Protein AF-A0A7C9AM87-F1 (afdb_monomer)

Sequence (135 aa):
PQLGQLPQKSVDSIAIKQQLLAQYDMLQSRIKDLKDSAENEVWMLARICQLENKIFAVGEPSYRARRNKIKRVREGLENSLRSRMELINSYARISSMIEIEVEMDTNVLAAEATSNVEIIAKQIQQIMELENLEE

Radius of gyration: 23.7 Å; Cα contacts (8 Å, |Δi|>4): 59; chains: 1; bounding box: 66×27×64 Å

Nearest PDB structures (foldseek):
  4tx5-assembly1_B  TM=4.826E-01  e=5.816E-01  Homo sapiens
  8e2i-assembly1_F  TM=4.765E-01  e=7.286E-01  Homo sapiens
  8e00-assembly1_A  TM=3.620E-01  e=4.912E-01  Saccharomyces cerevisiae
  7sqc-assembly1_O1  TM=3.933E-01  e=4.945E+00  Chlamydomonas reinhardtii

Organism: Opuntia streptacantha (NCBI:txid393608)

Mean predicted aligned error: 7.55 Å

Structure (mmCIF, N/CA/C/O backbone):
data_AF-A0A7C9AM87-F1
#
_entry.id   AF-A0A7C9AM87-F1
#
loop_
_atom_site.group_PDB
_atom_site.id
_atom_site.type_symbol
_atom_site.label_atom_id
_atom_site.label_alt_id
_atom_site.label_comp_id
_atom_site.label_asym_id
_atom_site.label_entity_id
_atom_site.label_seq_id
_atom_site.pdbx_PDB_ins_code
_atom_site.Cartn_x
_atom_site.Cartn_y
_atom_site.Cartn_z
_atom_site.occupancy
_atom_site.B_iso_or_equiv
_atom_site.auth_seq_id
_atom_site.auth_comp_id
_atom_site.auth_asym_id
_atom_site.auth_atom_id
_atom_site.pdbx_PDB_model_num
ATOM 1 N N . PRO A 1 1 ? -41.929 -11.893 32.463 1.00 46.22 1 PRO A N 1
ATOM 2 C CA . PRO A 1 1 ? -40.709 -12.163 31.668 1.00 46.22 1 PRO A CA 1
ATOM 3 C C . PRO A 1 1 ? -39.795 -10.928 31.660 1.00 46.22 1 PRO A C 1
ATOM 5 O O . PRO A 1 1 ? -40.020 -9.999 30.893 1.00 46.22 1 PRO A O 1
ATOM 8 N N . GLN A 1 2 ? -38.831 -10.871 32.581 1.00 47.72 2 GLN A N 1
ATOM 9 C CA . GLN A 1 2 ? -37.800 -9.832 32.557 1.00 47.72 2 GLN A CA 1
ATOM 10 C C . GLN A 1 2 ? -36.743 -10.274 31.542 1.00 47.72 2 GLN A C 1
ATOM 12 O O . GLN A 1 2 ? -36.073 -11.284 31.745 1.00 47.72 2 GLN A O 1
ATOM 17 N N . LEU A 1 3 ? -36.683 -9.579 30.405 1.00 50.25 3 LEU A N 1
ATOM 18 C CA . LEU A 1 3 ? -35.627 -9.746 29.409 1.00 50.25 3 LEU A CA 1
ATOM 19 C C . LEU A 1 3 ? -34.282 -9.531 30.110 1.00 50.25 3 LEU A C 1
ATOM 21 O O . LEU A 1 3 ? -34.103 -8.510 30.773 1.00 50.25 3 LEU A O 1
ATOM 25 N N . GLY A 1 4 ? -33.382 -10.510 30.003 1.00 51.12 4 GLY A N 1
ATOM 26 C CA . GLY A 1 4 ? -32.057 -10.471 30.613 1.00 51.12 4 GLY A CA 1
ATOM 27 C C . GLY A 1 4 ? -31.281 -9.246 30.142 1.00 51.12 4 GLY A C 1
ATOM 28 O O . GLY A 1 4 ? -30.737 -9.239 29.041 1.00 51.12 4 GLY A O 1
ATOM 29 N N . GLN A 1 5 ? -31.258 -8.199 30.963 1.00 59.09 5 GLN A N 1
ATOM 30 C CA . GLN A 1 5 ? -30.402 -7.045 30.736 1.00 59.09 5 GLN A CA 1
ATOM 31 C C . GLN A 1 5 ? -28.972 -7.457 31.067 1.00 59.09 5 GLN A C 1
ATOM 33 O O . GLN A 1 5 ? -28.658 -7.814 32.203 1.00 59.09 5 GLN A O 1
ATOM 38 N N . LEU A 1 6 ? -28.113 -7.433 30.050 1.00 57.75 6 LEU A N 1
ATOM 39 C CA . LEU A 1 6 ? -26.677 -7.553 30.245 1.00 57.75 6 LEU A CA 1
ATOM 40 C C . LEU A 1 6 ? -26.193 -6.400 31.144 1.00 57.75 6 LEU A C 1
ATOM 42 O O . LEU A 1 6 ? -26.713 -5.285 31.031 1.00 57.75 6 LEU A O 1
ATOM 46 N N . PRO A 1 7 ? -25.205 -6.628 32.028 1.00 66.31 7 PRO A N 1
ATOM 47 C CA . PRO A 1 7 ? -24.626 -5.561 32.836 1.00 66.31 7 PRO A CA 1
ATOM 48 C C . PRO A 1 7 ? -24.147 -4.413 31.942 1.00 66.31 7 PRO A C 1
ATOM 50 O O . PRO A 1 7 ? -23.415 -4.656 30.985 1.00 66.31 7 PRO A O 1
ATOM 53 N N . GLN A 1 8 ? -24.506 -3.168 32.258 1.00 64.06 8 GLN A N 1
ATOM 54 C CA . GLN A 1 8 ? -24.209 -1.990 31.425 1.00 64.06 8 GLN A CA 1
ATOM 55 C C . GLN A 1 8 ? -22.717 -1.887 31.041 1.00 64.06 8 GLN A C 1
ATOM 57 O O . GLN A 1 8 ? -22.388 -1.693 29.878 1.00 64.06 8 GLN A O 1
ATOM 62 N N . LYS A 1 9 ? -21.813 -2.214 31.978 1.00 64.44 9 LYS A N 1
ATOM 63 C CA . LYS A 1 9 ? -20.358 -2.289 31.737 1.00 64.44 9 LYS A CA 1
ATOM 64 C C . LYS A 1 9 ? -19.946 -3.289 30.646 1.00 64.44 9 LYS A C 1
ATOM 66 O O . LYS A 1 9 ? -18.982 -3.051 29.927 1.00 64.44 9 LYS A O 1
ATOM 71 N N . SER A 1 10 ? -20.649 -4.418 30.535 1.00 61.81 10 SER A N 1
ATOM 72 C CA . SER A 1 10 ? -20.372 -5.420 29.497 1.00 61.81 10 SER A CA 1
ATOM 73 C C . SER A 1 10 ? -20.808 -4.928 28.117 1.00 61.81 10 SER A C 1
ATOM 75 O O . SER A 1 10 ? -20.079 -5.122 27.149 1.00 61.81 10 SER A O 1
ATOM 77 N N . VAL A 1 11 ? -21.933 -4.210 28.039 1.00 67.38 11 VAL A N 1
ATOM 78 C CA . VAL A 1 11 ? -22.426 -3.602 26.796 1.00 67.38 11 VAL A CA 1
ATOM 79 C C . VAL A 1 11 ? -21.440 -2.550 26.283 1.00 67.38 11 VAL A C 1
ATOM 81 O O . VAL A 1 11 ? -21.094 -2.579 25.104 1.00 67.38 11 VAL A O 1
ATOM 84 N N . ASP A 1 12 ? -20.910 -1.705 27.172 1.00 74.19 12 ASP A N 1
ATOM 85 C CA . ASP A 1 12 ? -19.925 -0.675 26.814 1.00 74.19 12 ASP A CA 1
ATOM 86 C C . ASP A 1 12 ? -18.613 -1.292 26.291 1.00 74.19 12 ASP A C 1
ATOM 88 O O . ASP A 1 12 ? -18.075 -0.858 25.273 1.00 74.19 12 ASP A O 1
ATOM 92 N N . SER A 1 13 ? -18.129 -2.369 26.924 1.00 77.75 13 SER A N 1
ATOM 93 C CA . SER A 1 13 ? -16.922 -3.076 26.466 1.00 77.75 13 SER A CA 1
ATOM 94 C C . SER A 1 13 ? -17.091 -3.730 25.089 1.00 77.75 13 SER A C 1
ATOM 96 O O . SER A 1 13 ? -16.170 -3.725 24.274 1.00 77.75 13 SER A O 1
ATOM 98 N N . ILE A 1 14 ? -18.283 -4.263 24.805 1.00 81.94 14 ILE A N 1
ATOM 99 C CA . ILE A 1 14 ? -18.600 -4.858 23.505 1.00 81.94 14 ILE A CA 1
ATOM 100 C C . ILE A 1 14 ? -18.664 -3.761 22.442 1.00 81.94 14 ILE A C 1
ATOM 102 O O . ILE A 1 14 ? -18.111 -3.942 21.362 1.00 81.94 14 ILE A O 1
ATOM 106 N N . ALA A 1 15 ? -19.287 -2.619 22.747 1.00 85.12 15 ALA A N 1
ATOM 107 C CA . ALA A 1 15 ? -19.365 -1.488 21.827 1.00 85.12 15 ALA A CA 1
ATOM 108 C C . ALA A 1 15 ? -17.972 -0.967 21.436 1.00 85.12 15 ALA A C 1
ATOM 110 O O . ALA A 1 15 ? -17.707 -0.780 20.249 1.00 85.12 15 ALA A O 1
ATOM 111 N N . ILE A 1 16 ? -17.065 -0.826 22.408 1.00 84.81 16 ILE A N 1
ATOM 112 C CA . ILE A 1 16 ? -15.667 -0.435 22.168 1.00 84.81 16 ILE A CA 1
ATOM 113 C C . ILE A 1 16 ? -14.961 -1.432 21.239 1.00 84.81 16 ILE A C 1
ATOM 115 O O . ILE A 1 16 ? -14.356 -1.030 20.246 1.00 84.81 16 ILE A O 1
ATOM 119 N N . LYS A 1 17 ? -15.083 -2.739 21.505 1.00 87.19 17 LYS A N 1
ATOM 120 C CA . LYS A 1 17 ? -14.486 -3.771 20.642 1.00 87.19 17 LYS A CA 1
ATOM 121 C C . LYS A 1 17 ? -15.041 -3.720 19.221 1.00 87.19 17 LYS A C 1
ATOM 123 O O . LYS A 1 17 ? -14.276 -3.798 18.269 1.00 87.19 17 LYS A O 1
ATOM 128 N N . GLN A 1 18 ? -16.353 -3.549 19.066 1.00 89.38 18 GLN A N 1
ATOM 129 C CA . GLN A 1 18 ? -16.971 -3.423 17.744 1.00 89.38 18 GLN A CA 1
ATOM 130 C C . GLN A 1 18 ? -16.485 -2.176 16.996 1.00 89.38 18 GLN A C 1
ATOM 132 O O . GLN A 1 18 ? -16.246 -2.242 15.793 1.00 89.38 18 GLN A O 1
ATOM 137 N N . GLN A 1 19 ? -16.279 -1.057 17.694 1.00 92.00 19 GLN A N 1
ATOM 138 C CA . GLN A 1 19 ? -15.718 0.151 17.091 1.00 92.00 19 GLN A CA 1
ATOM 139 C C . GLN A 1 19 ? -14.282 -0.066 16.596 1.00 92.00 19 GLN A C 1
ATOM 141 O O . GLN A 1 19 ? -13.954 0.334 15.480 1.00 92.00 19 GLN A O 1
ATOM 146 N N . LEU A 1 20 ? -13.439 -0.717 17.398 1.00 92.69 20 LEU A N 1
ATOM 147 C CA . LEU A 1 20 ? -12.067 -1.056 17.020 1.00 92.69 20 LEU A CA 1
ATOM 148 C C . LEU A 1 20 ? -12.026 -2.011 15.821 1.00 92.69 20 LEU A C 1
ATOM 150 O O . LEU A 1 20 ? -11.281 -1.771 14.877 1.00 92.69 20 LEU A O 1
ATOM 154 N N . LEU A 1 21 ? -12.877 -3.040 15.808 1.00 94.06 21 LEU A N 1
ATOM 155 C CA . LEU A 1 21 ? -12.998 -3.962 14.675 1.00 94.06 21 LEU A CA 1
ATOM 156 C C . LEU A 1 21 ? -13.428 -3.244 13.389 1.00 94.06 21 LEU A C 1
ATOM 158 O O . LEU A 1 21 ? -12.848 -3.480 12.335 1.00 94.06 21 LEU A O 1
ATOM 162 N N . ALA A 1 22 ? -14.371 -2.303 13.473 1.00 95.12 22 ALA A N 1
ATOM 163 C CA . ALA A 1 22 ? -14.765 -1.503 12.314 1.00 95.12 22 ALA A CA 1
ATOM 164 C C . ALA A 1 22 ? -13.610 -0.631 11.782 1.00 95.12 22 ALA A C 1
ATOM 166 O O . ALA A 1 22 ? -13.437 -0.496 10.570 1.00 95.12 22 ALA A O 1
ATOM 167 N N . GLN A 1 23 ? -12.796 -0.053 12.675 1.00 95.88 23 GLN A N 1
ATOM 168 C CA . GLN A 1 23 ? -11.586 0.678 12.282 1.00 95.88 23 GLN A CA 1
ATOM 169 C C . GLN A 1 23 ? -10.553 -0.251 11.637 1.00 95.88 23 GLN A C 1
ATOM 171 O O . GLN A 1 23 ? -9.954 0.114 10.628 1.00 95.88 23 GLN A O 1
ATOM 176 N N . TYR A 1 24 ? -10.373 -1.456 12.176 1.00 96.62 24 TYR A N 1
ATOM 177 C CA . TYR A 1 24 ? -9.480 -2.464 11.613 1.00 96.62 24 TYR A CA 1
ATOM 178 C C . TYR A 1 24 ? -9.887 -2.854 10.189 1.00 96.62 24 TYR A C 1
ATOM 180 O O . TYR A 1 24 ? -9.056 -2.806 9.285 1.00 96.62 24 TYR A O 1
ATOM 188 N N . ASP A 1 25 ? -11.165 -3.163 9.963 1.00 97.50 25 ASP A N 1
ATOM 189 C CA . ASP A 1 25 ? -11.676 -3.538 8.640 1.00 97.50 25 ASP A CA 1
ATOM 190 C C . ASP A 1 25 ? -11.448 -2.427 7.603 1.00 97.50 25 ASP A C 1
ATOM 192 O O . ASP A 1 25 ? -11.040 -2.691 6.468 1.00 97.50 25 ASP A O 1
ATOM 196 N N . MET A 1 26 ? -11.645 -1.167 8.003 1.00 97.06 26 MET A N 1
ATOM 197 C CA . MET A 1 26 ? -11.348 -0.007 7.162 1.00 97.06 26 MET A CA 1
ATOM 198 C C . MET A 1 26 ? -9.857 0.066 6.801 1.00 97.06 26 MET A C 1
ATOM 200 O O . MET A 1 26 ? -9.516 0.259 5.631 1.00 97.06 26 MET A O 1
ATOM 204 N N . LEU A 1 27 ? -8.964 -0.121 7.779 1.00 97.19 27 LEU A N 1
ATOM 205 C CA . LEU A 1 27 ? -7.517 -0.127 7.550 1.00 97.19 27 LEU A CA 1
ATOM 206 C C . LEU A 1 27 ? -7.091 -1.270 6.625 1.00 97.19 27 LEU A C 1
ATOM 208 O O . LEU A 1 27 ? -6.304 -1.045 5.706 1.00 97.19 27 LEU A O 1
ATOM 212 N N . GLN A 1 28 ? -7.646 -2.471 6.804 1.00 97.75 28 GLN A N 1
ATOM 213 C CA . GLN A 1 28 ? -7.370 -3.615 5.931 1.00 97.75 28 GLN A CA 1
ATOM 214 C C . GLN A 1 28 ? -7.825 -3.359 4.494 1.00 97.75 28 GLN A C 1
ATOM 216 O O . GLN A 1 28 ? -7.090 -3.667 3.552 1.00 97.75 28 GLN A O 1
ATOM 221 N N . SER A 1 29 ? -9.002 -2.750 4.311 1.00 97.50 29 SER A N 1
ATOM 222 C CA . SER A 1 29 ? -9.465 -2.343 2.982 1.00 97.50 29 SER A CA 1
ATOM 223 C C . SER A 1 29 ? -8.491 -1.358 2.338 1.00 97.50 29 SER A C 1
ATOM 225 O O . SER A 1 29 ? -8.101 -1.554 1.189 1.00 97.50 29 SER A O 1
ATOM 227 N N . ARG A 1 30 ? -8.030 -0.339 3.076 1.00 96.62 30 ARG A N 1
ATOM 228 C CA . ARG A 1 30 ? -7.116 0.666 2.516 1.00 96.62 30 ARG A CA 1
ATOM 229 C C . ARG A 1 30 ? -5.730 0.100 2.204 1.00 96.62 30 ARG A C 1
ATOM 231 O O . ARG A 1 30 ? -5.176 0.390 1.147 1.00 96.62 30 ARG A O 1
ATOM 238 N N . ILE A 1 31 ? -5.186 -0.755 3.073 1.00 97.31 31 ILE A N 1
ATOM 239 C CA . ILE A 1 31 ? -3.924 -1.472 2.821 1.00 97.31 31 ILE A CA 1
AT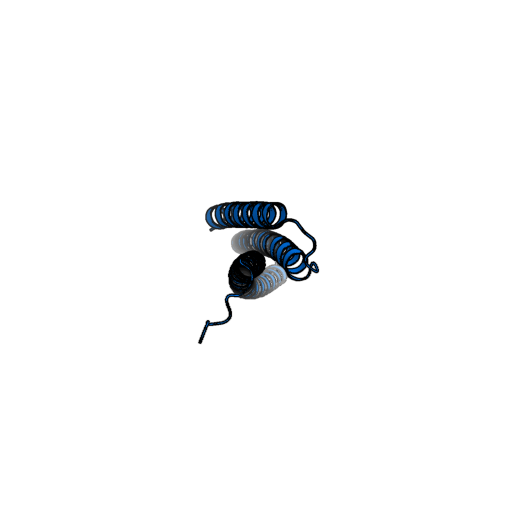OM 240 C C . ILE A 1 31 ? -4.030 -2.312 1.547 1.00 97.31 31 ILE A C 1
ATOM 242 O O . ILE A 1 31 ? -3.089 -2.347 0.751 1.00 97.31 31 ILE A O 1
ATOM 246 N N . LYS A 1 32 ? -5.167 -2.983 1.338 1.00 97.81 32 LYS A N 1
ATOM 247 C CA . LYS A 1 32 ? -5.411 -3.764 0.126 1.00 97.81 32 LYS A CA 1
ATOM 248 C C . LYS A 1 32 ? -5.408 -2.881 -1.123 1.00 97.81 32 LYS A C 1
ATOM 250 O O . LYS A 1 32 ? -4.689 -3.204 -2.064 1.00 97.81 32 LYS A O 1
ATOM 255 N N . ASP A 1 33 ? -6.119 -1.756 -1.109 1.00 96.12 33 ASP A N 1
ATOM 256 C CA . ASP A 1 33 ? -6.152 -0.825 -2.246 1.00 96.12 33 ASP A CA 1
ATOM 257 C C . ASP A 1 33 ? -4.749 -0.284 -2.580 1.00 96.12 33 ASP A C 1
ATOM 259 O O . ASP A 1 33 ? -4.330 -0.258 -3.743 1.00 96.12 33 ASP A O 1
ATOM 263 N N . LEU A 1 34 ? -3.977 0.088 -1.553 1.00 96.00 34 LEU A N 1
ATOM 264 C CA . LEU A 1 34 ? -2.589 0.531 -1.705 1.00 96.00 34 LEU A CA 1
ATOM 265 C C . LEU A 1 34 ? -1.691 -0.565 -2.283 1.00 96.00 34 LEU A C 1
ATOM 267 O O . LEU A 1 34 ? -0.842 -0.282 -3.132 1.00 96.00 34 LEU A O 1
ATOM 271 N N . LYS A 1 35 ? -1.876 -1.814 -1.847 1.00 96.88 35 LYS A N 1
ATOM 272 C CA . LYS A 1 35 ? -1.133 -2.969 -2.356 1.00 96.88 35 LYS A CA 1
ATOM 273 C C . LYS A 1 35 ? -1.450 -3.234 -3.828 1.00 96.88 35 LYS A C 1
ATOM 275 O O . LYS A 1 35 ? -0.518 -3.420 -4.608 1.00 96.88 35 LYS A O 1
ATOM 280 N N . ASP A 1 36 ? -2.724 -3.219 -4.206 1.00 96.31 36 ASP A N 1
ATOM 281 C CA . ASP A 1 36 ? -3.157 -3.449 -5.588 1.00 96.31 36 ASP A CA 1
ATOM 282 C C . ASP A 1 36 ? -2.613 -2.343 -6.518 1.00 96.31 36 ASP A C 1
ATOM 284 O O . ASP A 1 36 ? -2.148 -2.605 -7.632 1.00 96.31 36 ASP A O 1
ATOM 288 N N . SER A 1 37 ? -2.578 -1.095 -6.038 1.00 94.31 37 SER A N 1
ATOM 289 C CA . SER A 1 37 ? -1.940 0.026 -6.741 1.00 94.31 37 SER A CA 1
ATOM 290 C C . SER A 1 37 ? -0.419 -0.154 -6.871 1.00 94.31 37 SER A C 1
ATOM 292 O O . SER A 1 37 ? 0.139 -0.022 -7.964 1.00 94.31 37 SER A O 1
ATOM 294 N N . ALA A 1 38 ? 0.257 -0.537 -5.783 1.00 96.00 38 ALA A N 1
ATOM 295 C CA . ALA A 1 38 ? 1.696 -0.791 -5.782 1.00 96.00 38 ALA A CA 1
ATOM 296 C C . ALA A 1 38 ? 2.087 -1.947 -6.718 1.00 96.00 38 ALA A C 1
ATOM 298 O O . ALA A 1 38 ? 3.104 -1.860 -7.405 1.00 96.00 38 ALA A O 1
ATOM 299 N N . GLU A 1 39 ? 1.280 -3.007 -6.810 1.00 96.81 39 GLU A N 1
ATOM 300 C CA . GLU A 1 39 ? 1.525 -4.113 -7.740 1.00 96.81 39 GLU A CA 1
ATOM 301 C C . GLU A 1 39 ? 1.565 -3.624 -9.196 1.00 96.81 39 GLU A C 1
ATOM 303 O O . GLU A 1 39 ? 2.501 -3.941 -9.938 1.00 96.81 39 GLU A O 1
ATOM 308 N N . ASN A 1 40 ? 0.606 -2.783 -9.593 1.00 95.25 40 ASN A N 1
ATOM 309 C CA . ASN A 1 40 ? 0.583 -2.188 -10.931 1.00 95.25 40 ASN A CA 1
ATOM 310 C C . ASN A 1 40 ? 1.828 -1.332 -11.206 1.00 95.25 40 ASN A C 1
ATOM 312 O O . ASN A 1 40 ? 2.401 -1.388 -12.300 1.00 95.25 40 ASN A O 1
ATOM 316 N N . GLU A 1 41 ? 2.291 -0.563 -10.223 1.00 95.50 41 GLU A N 1
ATOM 317 C CA . GLU A 1 41 ? 3.511 0.228 -10.372 1.00 95.50 41 GLU A CA 1
ATOM 318 C C . GLU A 1 41 ? 4.777 -0.615 -10.460 1.00 95.50 41 GLU A C 1
ATOM 320 O O . GLU A 1 41 ? 5.645 -0.309 -11.279 1.00 95.50 41 GLU A O 1
ATOM 325 N N . VAL A 1 42 ? 4.874 -1.707 -9.700 1.00 97.56 42 VAL A N 1
ATOM 326 C CA . VAL A 1 42 ? 5.979 -2.670 -9.824 1.00 97.56 42 VAL A CA 1
ATOM 327 C C . VAL A 1 42 ? 6.012 -3.260 -11.236 1.00 97.56 42 VAL A C 1
ATOM 329 O O . VAL A 1 42 ? 7.083 -3.341 -11.849 1.00 97.56 42 VAL A O 1
ATOM 332 N N . TRP A 1 43 ? 4.850 -3.601 -11.802 1.00 97.69 43 TRP A N 1
ATOM 333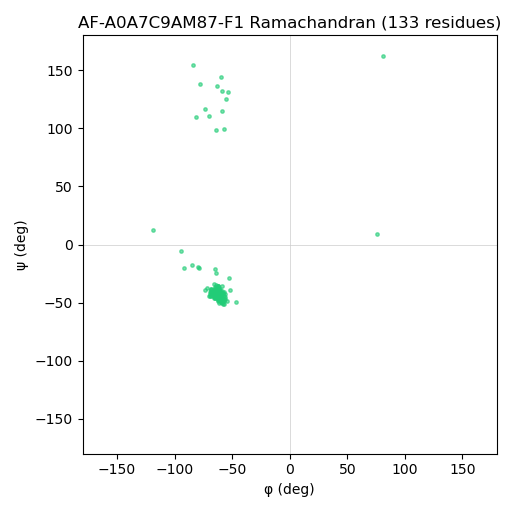 C CA . TRP A 1 43 ? 4.742 -4.049 -13.194 1.00 97.69 43 TRP A CA 1
ATOM 334 C C . TRP A 1 43 ? 5.236 -2.993 -14.191 1.00 97.69 43 TRP A C 1
ATOM 336 O O . TRP A 1 43 ? 6.016 -3.307 -15.101 1.00 97.69 43 TRP A O 1
ATOM 346 N N . MET A 1 44 ? 4.832 -1.732 -14.017 1.00 96.81 44 MET A N 1
ATOM 347 C CA . MET A 1 44 ? 5.312 -0.625 -14.851 1.00 96.81 44 MET A CA 1
ATOM 348 C C . MET A 1 44 ? 6.821 -0.413 -14.706 1.00 96.81 44 MET A C 1
ATOM 350 O O . MET A 1 44 ? 7.516 -0.247 -15.713 1.00 96.81 44 MET A O 1
ATOM 354 N N . LEU A 1 45 ? 7.347 -0.475 -13.483 1.00 97.25 45 LEU A N 1
ATOM 355 C CA . LEU A 1 45 ? 8.765 -0.309 -13.188 1.00 97.25 45 LEU A CA 1
ATOM 356 C C . LEU A 1 45 ? 9.595 -1.392 -13.882 1.00 97.25 45 LEU A C 1
ATOM 358 O O . LEU A 1 45 ? 10.540 -1.073 -14.606 1.00 97.25 45 LEU A O 1
ATOM 362 N N . ALA A 1 46 ? 9.184 -2.658 -13.770 1.00 97.31 46 ALA A N 1
ATOM 363 C CA . ALA A 1 46 ? 9.823 -3.767 -14.470 1.00 97.31 46 ALA A CA 1
ATOM 364 C C . ALA A 1 46 ? 9.859 -3.528 -15.989 1.00 97.31 46 ALA A C 1
ATOM 366 O O . ALA A 1 46 ? 10.886 -3.742 -16.645 1.00 97.31 46 ALA A O 1
ATOM 367 N N . ARG A 1 47 ? 8.761 -3.022 -16.565 1.00 97.38 47 ARG A N 1
ATOM 368 C CA . ARG A 1 47 ? 8.690 -2.713 -17.997 1.00 97.38 47 ARG A CA 1
ATOM 369 C C . ARG A 1 47 ? 9.614 -1.563 -18.401 1.00 97.38 47 ARG A C 1
ATOM 371 O O . ARG A 1 47 ? 10.238 -1.627 -19.465 1.00 97.38 47 ARG A O 1
ATOM 378 N N . ILE A 1 48 ? 9.722 -0.535 -17.566 1.00 96.12 48 ILE A N 1
ATOM 379 C CA . ILE A 1 48 ? 10.615 0.608 -17.772 1.00 96.12 48 ILE A CA 1
ATOM 380 C C . ILE A 1 48 ? 12.083 0.178 -17.680 1.00 96.12 48 ILE A C 1
ATOM 382 O O . ILE A 1 48 ? 12.854 0.513 -18.580 1.00 96.12 48 ILE A O 1
ATOM 386 N N . CYS A 1 49 ? 12.455 -0.644 -16.698 1.00 94.25 49 CYS A N 1
ATOM 387 C CA . CYS A 1 49 ? 13.802 -1.211 -16.582 1.00 94.25 49 CYS A CA 1
ATOM 388 C C . CYS A 1 49 ? 14.176 -2.066 -17.805 1.00 94.25 49 CYS A C 1
ATOM 390 O O . CYS A 1 49 ? 15.275 -1.944 -18.345 1.00 94.25 49 CYS A O 1
ATOM 392 N N . GLN A 1 50 ? 13.249 -2.886 -18.316 1.00 94.56 50 GLN A N 1
ATOM 393 C CA . GLN A 1 50 ? 13.475 -3.631 -19.561 1.00 94.56 50 GLN A CA 1
ATOM 394 C C . GLN A 1 50 ? 13.735 -2.703 -20.754 1.00 94.56 50 GLN A C 1
ATOM 396 O O . GLN A 1 50 ? 14.580 -2.999 -21.601 1.00 94.56 50 GLN A O 1
ATOM 401 N N . LEU A 1 51 ? 12.996 -1.596 -20.855 1.00 93.00 51 LEU A N 1
ATOM 402 C CA . LEU A 1 51 ? 13.190 -0.622 -21.924 1.00 93.00 51 LEU A CA 1
ATOM 403 C C . LEU A 1 51 ? 14.530 0.113 -21.780 1.00 93.00 51 LEU A C 1
ATOM 405 O O . LEU A 1 51 ? 15.205 0.328 -22.787 1.00 93.00 51 LEU A O 1
ATOM 409 N N . GLU A 1 52 ? 14.928 0.455 -2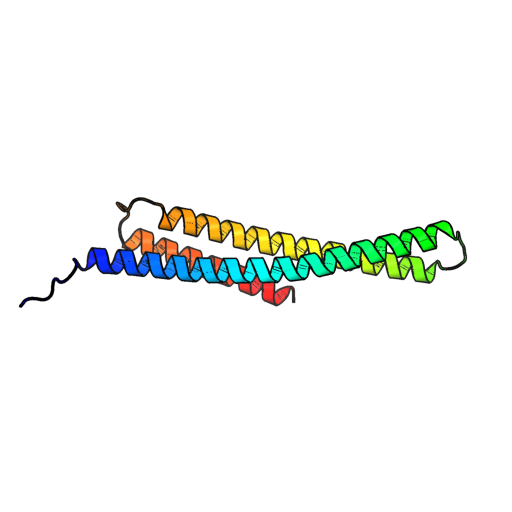0.554 1.00 91.12 52 GLU A N 1
ATOM 410 C CA . GLU A 1 52 ? 16.233 1.048 -20.252 1.00 91.12 52 GLU A CA 1
ATOM 411 C C . GLU A 1 52 ? 17.375 0.132 -20.708 1.00 91.12 52 GLU A C 1
ATOM 413 O O . GLU A 1 52 ? 18.243 0.573 -21.463 1.00 91.12 52 GLU A O 1
ATOM 418 N N . ASN A 1 53 ? 17.312 -1.159 -20.362 1.00 91.25 53 ASN A N 1
ATOM 419 C CA . ASN A 1 53 ? 18.300 -2.161 -20.774 1.00 91.25 53 ASN A CA 1
ATOM 420 C C . ASN A 1 53 ? 18.394 -2.293 -22.299 1.00 91.25 53 ASN A C 1
ATOM 422 O O . ASN A 1 53 ? 19.489 -2.350 -22.856 1.00 91.25 53 ASN A O 1
ATOM 426 N N . LYS A 1 54 ? 17.248 -2.295 -22.994 1.00 91.12 54 LYS A N 1
ATOM 427 C CA . LYS A 1 54 ? 17.208 -2.342 -24.464 1.00 91.12 54 LYS A CA 1
ATOM 428 C C . LYS A 1 54 ? 17.869 -1.122 -25.094 1.00 91.12 54 LYS A C 1
ATOM 430 O O . LYS A 1 54 ? 18.605 -1.272 -26.059 1.00 91.12 54 LYS A O 1
ATOM 435 N N . ILE A 1 55 ? 17.616 0.075 -24.563 1.00 89.25 55 ILE A N 1
ATOM 436 C CA . ILE A 1 55 ? 18.248 1.301 -25.068 1.00 89.25 55 ILE A CA 1
ATOM 437 C C . ILE A 1 55 ? 19.747 1.292 -24.791 1.00 89.25 55 ILE A C 1
ATOM 439 O O . ILE A 1 55 ? 20.523 1.656 -25.668 1.00 89.25 55 ILE A O 1
ATOM 443 N N . PHE A 1 56 ? 20.156 0.846 -23.603 1.00 86.00 56 PHE A N 1
ATOM 444 C CA . PHE A 1 56 ? 21.566 0.739 -23.249 1.00 86.00 56 PHE A CA 1
ATOM 445 C C . PHE A 1 56 ? 22.324 -0.204 -24.197 1.00 86.00 56 PHE A C 1
ATOM 447 O O . PHE A 1 56 ? 23.410 0.141 -24.655 1.00 86.00 56 PHE A O 1
ATOM 454 N N . ALA A 1 57 ? 21.723 -1.342 -24.560 1.00 88.25 57 ALA A N 1
ATOM 455 C CA . ALA A 1 57 ? 22.320 -2.319 -25.473 1.00 88.25 57 ALA A CA 1
ATOM 456 C C . ALA A 1 57 ? 22.546 -1.794 -26.906 1.00 88.25 57 ALA A C 1
ATOM 458 O O . ALA A 1 57 ? 23.415 -2.305 -27.605 1.00 88.25 57 ALA A O 1
ATOM 459 N N . VAL A 1 58 ? 21.787 -0.785 -27.351 1.00 85.44 58 VAL A N 1
ATOM 460 C CA . VAL A 1 58 ? 21.926 -0.193 -28.697 1.00 85.44 58 VAL A CA 1
ATOM 461 C C . VAL A 1 58 ? 23.115 0.782 -28.792 1.00 85.44 58 VAL A C 1
ATOM 463 O O . VAL A 1 58 ? 23.617 1.009 -29.890 1.00 85.44 58 VAL A O 1
ATOM 466 N N . GLY A 1 59 ? 23.616 1.307 -27.665 1.00 75.88 59 GLY A N 1
ATOM 467 C CA . GLY A 1 59 ? 24.780 2.204 -27.618 1.00 75.88 59 GLY A CA 1
ATOM 468 C C . GLY A 1 59 ? 24.493 3.682 -27.954 1.00 75.88 59 GLY A C 1
ATOM 469 O O . GLY A 1 59 ? 23.463 4.033 -28.524 1.00 75.88 59 GLY A O 1
ATOM 470 N N . GLU A 1 60 ? 25.416 4.572 -27.566 1.00 75.94 60 GLU A N 1
ATOM 471 C CA . GLU A 1 60 ? 25.365 6.032 -27.808 1.00 75.94 60 GLU A CA 1
ATOM 472 C C . GLU A 1 60 ? 25.902 6.401 -29.213 1.00 75.94 60 GLU A C 1
ATOM 474 O O . GLU A 1 60 ? 26.733 5.663 -29.745 1.00 75.94 60 GLU A O 1
ATOM 479 N N . PRO A 1 61 ? 25.490 7.537 -29.830 1.00 75.81 61 PRO A N 1
ATOM 480 C CA . PRO A 1 61 ? 24.727 8.664 -29.264 1.00 75.81 61 PRO A CA 1
ATOM 481 C C . PRO A 1 61 ? 23.209 8.570 -29.481 1.00 75.81 61 PRO A C 1
ATOM 483 O O . PRO A 1 61 ? 22.440 9.407 -28.994 1.00 75.81 61 PRO A O 1
ATOM 486 N N . SER A 1 62 ? 22.770 7.567 -30.237 1.00 70.88 62 SER A N 1
ATOM 487 C CA . SER A 1 62 ? 21.366 7.319 -30.533 1.00 70.88 62 SER A CA 1
ATOM 488 C C . SER A 1 62 ? 20.595 7.114 -29.224 1.00 70.88 62 SER A C 1
ATOM 490 O O . SER A 1 62 ? 21.013 6.359 -28.358 1.00 70.88 62 SER A O 1
ATOM 492 N N . TYR A 1 63 ? 19.455 7.791 -29.060 1.00 82.88 63 TYR A N 1
ATOM 493 C CA . TYR A 1 63 ? 18.540 7.651 -27.911 1.00 82.88 63 TYR A CA 1
ATOM 494 C C . TYR A 1 63 ? 18.925 8.296 -26.568 1.00 82.88 63 TYR A C 1
ATOM 496 O O . TYR A 1 63 ? 18.158 8.134 -25.614 1.00 82.88 63 TYR A O 1
ATOM 504 N N . ARG A 1 64 ? 19.977 9.121 -26.472 1.00 85.62 64 ARG A N 1
ATOM 505 C CA . ARG A 1 64 ? 20.315 9.862 -25.231 1.00 85.62 64 ARG A CA 1
ATOM 506 C C . ARG A 1 64 ? 19.116 10.559 -24.568 1.00 85.62 64 ARG A C 1
ATOM 508 O O . ARG A 1 64 ? 18.866 10.395 -23.375 1.00 85.62 64 ARG A O 1
ATOM 515 N N . ALA A 1 65 ? 18.333 11.311 -25.344 1.00 88.06 65 ALA A N 1
ATOM 516 C CA . ALA A 1 65 ? 17.146 12.007 -24.838 1.00 88.06 65 ALA A CA 1
ATOM 517 C C . ALA A 1 65 ? 16.082 11.035 -24.290 1.00 88.06 65 ALA A C 1
ATOM 519 O O . ALA A 1 65 ? 15.467 11.286 -23.251 1.00 88.06 65 ALA A O 1
ATOM 520 N N . ARG A 1 66 ? 15.892 9.894 -24.963 1.00 89.88 66 ARG A N 1
ATOM 521 C CA . ARG A 1 66 ? 14.946 8.852 -24.550 1.00 89.88 66 ARG A CA 1
ATOM 522 C C . ARG A 1 66 ? 15.409 8.160 -23.269 1.00 89.88 66 ARG A C 1
ATOM 524 O O . ARG A 1 66 ? 14.585 7.951 -22.384 1.00 89.88 66 ARG A O 1
ATOM 531 N N . ARG A 1 67 ? 16.711 7.886 -23.137 1.00 89.50 67 ARG A N 1
ATOM 532 C CA . ARG A 1 67 ? 17.326 7.347 -21.916 1.00 89.50 67 ARG A CA 1
ATOM 533 C C . ARG A 1 67 ? 17.071 8.254 -20.713 1.00 89.50 67 ARG A C 1
ATOM 535 O O . ARG A 1 67 ? 16.574 7.784 -19.698 1.00 89.50 67 ARG A O 1
ATOM 542 N N . ASN A 1 68 ? 17.301 9.560 -20.854 1.00 90.62 68 ASN A N 1
ATOM 543 C CA . ASN A 1 68 ? 17.034 10.523 -19.779 1.00 90.62 68 ASN A CA 1
ATOM 544 C C . ASN A 1 68 ? 15.546 10.589 -19.396 1.00 90.62 68 ASN A C 1
ATOM 546 O O . ASN A 1 68 ? 15.212 10.761 -18.226 1.00 90.62 68 ASN A O 1
ATOM 550 N N . LYS A 1 69 ? 14.629 10.455 -20.365 1.00 92.75 69 LYS A N 1
ATOM 551 C CA . LYS A 1 69 ? 13.188 10.384 -20.076 1.00 92.75 69 LYS A CA 1
ATOM 552 C C . LYS A 1 69 ? 12.833 9.116 -19.295 1.00 92.75 69 LYS A C 1
ATOM 554 O O . LYS A 1 69 ? 12.129 9.210 -18.302 1.00 92.75 69 LYS A O 1
ATOM 559 N N . ILE A 1 70 ? 13.345 7.964 -19.720 1.00 93.81 70 ILE A N 1
ATOM 560 C CA . ILE A 1 70 ? 13.120 6.672 -19.056 1.00 93.81 70 ILE A CA 1
ATOM 561 C C . ILE A 1 70 ? 13.667 6.671 -17.636 1.00 93.81 70 ILE A C 1
ATOM 563 O O . ILE A 1 70 ? 12.952 6.264 -16.730 1.00 93.81 70 ILE A O 1
ATOM 567 N N . LYS A 1 71 ? 14.874 7.205 -17.434 1.00 93.62 71 LYS A N 1
ATOM 568 C CA . LYS A 1 71 ? 15.465 7.346 -16.103 1.00 93.62 71 LYS A CA 1
ATOM 569 C C . LYS A 1 71 ? 14.565 8.159 -15.165 1.00 93.62 71 LYS A C 1
ATOM 571 O O . LYS A 1 71 ? 14.274 7.694 -14.073 1.00 93.62 71 LYS A O 1
ATOM 576 N N . ARG A 1 72 ? 14.050 9.310 -15.619 1.00 95.50 72 ARG A N 1
ATOM 577 C CA . ARG A 1 72 ? 13.117 10.132 -14.826 1.00 95.50 72 ARG A CA 1
ATOM 578 C C . ARG A 1 72 ? 11.811 9.408 -14.499 1.00 95.50 72 ARG A C 1
ATOM 580 O O . ARG A 1 72 ? 11.313 9.536 -13.391 1.00 95.50 72 ARG A O 1
ATOM 587 N N . VAL A 1 73 ? 11.260 8.651 -15.450 1.00 96.31 73 VAL A N 1
ATOM 588 C CA . VAL A 1 73 ? 10.049 7.846 -15.208 1.00 96.31 73 VAL A CA 1
ATOM 589 C C . VAL A 1 73 ? 10.329 6.739 -14.190 1.00 96.31 73 VAL A C 1
ATOM 591 O O . VAL A 1 73 ? 9.526 6.546 -13.285 1.00 96.31 73 VAL A O 1
ATOM 594 N N . ARG A 1 74 ? 11.473 6.050 -14.300 1.00 95.88 74 ARG A N 1
ATOM 595 C CA . ARG A 1 74 ? 11.904 5.020 -13.345 1.00 95.88 74 ARG A CA 1
ATOM 596 C C . ARG A 1 74 ? 12.011 5.589 -11.931 1.00 95.88 74 ARG A C 1
ATOM 598 O O . ARG A 1 74 ? 11.407 5.046 -11.019 1.00 95.88 74 ARG A O 1
ATOM 605 N N . GLU A 1 75 ? 12.725 6.701 -11.775 1.00 96.25 75 GLU A N 1
ATOM 606 C CA . GLU A 1 75 ? 12.902 7.382 -10.484 1.00 96.25 75 GLU A CA 1
ATOM 607 C C . GLU A 1 75 ? 11.563 7.868 -9.906 1.00 96.25 75 GLU A C 1
ATOM 609 O O . GLU A 1 75 ? 11.335 7.753 -8.706 1.00 96.25 75 GLU A O 1
ATOM 614 N N . GLY A 1 76 ? 10.651 8.362 -10.751 1.00 96.06 76 GLY A N 1
ATOM 615 C CA . GLY A 1 76 ? 9.299 8.742 -10.332 1.00 96.06 76 GLY A CA 1
ATOM 616 C C . GLY A 1 76 ? 8.493 7.563 -9.778 1.00 96.06 76 GLY A C 1
ATOM 617 O O . GLY A 1 76 ? 7.920 7.679 -8.698 1.00 96.06 76 GLY A O 1
ATOM 618 N N . LEU A 1 77 ? 8.504 6.423 -10.477 1.00 96.25 77 LEU A N 1
ATOM 619 C CA . LEU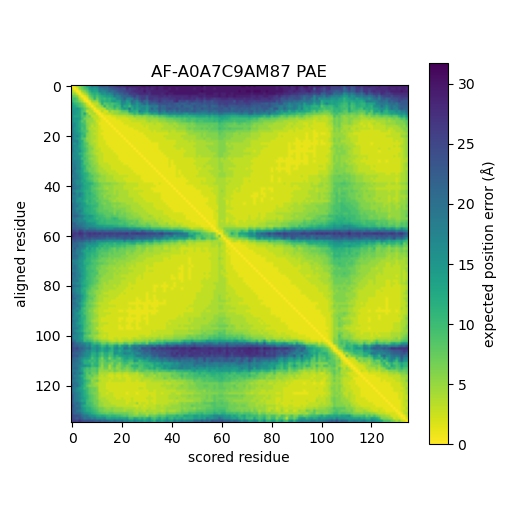 A 1 77 ? 7.852 5.190 -10.017 1.00 96.25 77 LEU A CA 1
ATOM 620 C C . LEU A 1 77 ? 8.484 4.661 -8.721 1.00 96.25 77 LEU A C 1
ATOM 622 O O . LEU A 1 77 ? 7.773 4.266 -7.809 1.00 96.25 77 LEU A O 1
ATOM 626 N N . GLU A 1 78 ? 9.814 4.685 -8.603 1.00 96.31 78 GLU A N 1
ATOM 627 C CA . GLU A 1 78 ? 10.515 4.250 -7.385 1.00 96.31 78 GLU A CA 1
ATOM 628 C C . GLU A 1 78 ? 10.163 5.112 -6.168 1.00 96.31 78 GLU A C 1
ATOM 630 O O . GLU A 1 78 ? 9.980 4.582 -5.071 1.00 96.31 78 GLU A O 1
ATOM 635 N N . ASN A 1 79 ? 10.053 6.430 -6.352 1.00 95.94 79 ASN A N 1
ATOM 636 C CA . ASN A 1 79 ? 9.648 7.339 -5.283 1.00 95.94 79 ASN A CA 1
ATOM 637 C C . ASN A 1 79 ? 8.181 7.125 -4.891 1.00 95.94 79 ASN A C 1
ATOM 639 O O . ASN A 1 79 ? 7.888 7.021 -3.705 1.00 95.94 79 ASN A O 1
ATOM 643 N N . SER A 1 80 ? 7.281 6.989 -5.869 1.00 94.94 80 SER A N 1
ATOM 644 C CA . SER A 1 80 ? 5.857 6.749 -5.608 1.00 94.94 80 SER A CA 1
ATOM 645 C C . SER A 1 80 ? 5.614 5.410 -4.898 1.00 94.94 80 SER A C 1
ATOM 647 O O . SER A 1 80 ? 4.878 5.347 -3.911 1.00 94.94 80 SER A O 1
ATOM 649 N N . LEU A 1 81 ? 6.301 4.344 -5.321 1.00 96.31 81 LEU A N 1
ATOM 650 C CA . LEU A 1 81 ? 6.282 3.052 -4.632 1.00 96.31 81 LEU A CA 1
ATOM 651 C C . LEU A 1 81 ? 6.774 3.159 -3.188 1.00 96.31 81 LEU A C 1
ATOM 653 O O . LEU A 1 81 ? 6.175 2.557 -2.299 1.00 96.31 81 LEU A O 1
ATOM 657 N N . ARG A 1 82 ? 7.844 3.925 -2.938 1.00 96.38 82 ARG A N 1
ATOM 658 C CA . ARG A 1 82 ? 8.376 4.122 -1.584 1.00 96.38 82 ARG A CA 1
ATOM 659 C C . ARG A 1 82 ? 7.352 4.784 -0.668 1.00 96.38 82 ARG A C 1
ATOM 661 O O . ARG A 1 82 ? 7.088 4.231 0.395 1.00 96.38 82 ARG A O 1
ATOM 668 N N . SER A 1 83 ? 6.749 5.890 -1.103 1.00 95.00 83 SER A N 1
ATOM 669 C CA . SER A 1 83 ? 5.693 6.578 -0.349 1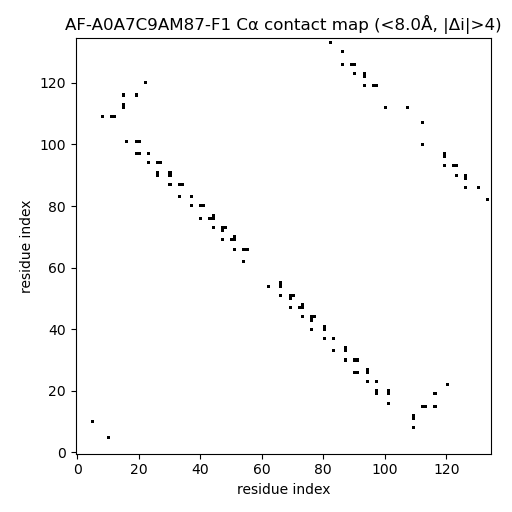.00 95.00 83 SER A CA 1
ATOM 670 C C . SER A 1 83 ? 4.530 5.636 -0.026 1.00 95.00 83 SER A C 1
ATOM 672 O O . SER A 1 83 ? 4.144 5.492 1.133 1.00 95.00 83 SER A O 1
ATOM 674 N N . ARG A 1 84 ? 4.059 4.841 -1.000 1.00 95.31 84 ARG A N 1
ATOM 675 C CA . ARG A 1 84 ? 3.008 3.841 -0.726 1.00 95.31 84 ARG A CA 1
ATOM 676 C C . ARG A 1 84 ? 3.425 2.768 0.272 1.00 95.31 84 ARG A C 1
ATOM 678 O O . ARG A 1 84 ? 2.614 2.372 1.103 1.00 95.31 84 ARG A O 1
ATOM 685 N N . MET A 1 85 ? 4.664 2.279 0.218 1.00 95.69 85 MET A N 1
ATOM 686 C CA . MET A 1 85 ? 5.157 1.319 1.213 1.00 95.69 85 MET A CA 1
ATOM 687 C C . MET A 1 85 ? 5.206 1.938 2.619 1.00 95.69 85 MET A C 1
ATOM 689 O O . MET A 1 85 ? 4.932 1.244 3.598 1.00 95.69 85 MET A O 1
ATOM 693 N N . GLU A 1 86 ? 5.525 3.227 2.736 1.00 96.12 86 GLU A N 1
ATOM 694 C CA . GLU A 1 86 ? 5.491 3.966 4.003 1.00 96.12 86 GLU A CA 1
ATOM 695 C C . GLU A 1 86 ? 4.058 4.121 4.539 1.00 96.12 86 GLU A C 1
ATOM 697 O O . GLU A 1 86 ? 3.831 3.873 5.729 1.00 96.12 86 GLU A O 1
ATOM 702 N N . LEU A 1 87 ? 3.081 4.412 3.673 1.00 96.38 87 LEU A N 1
ATOM 703 C CA . LEU A 1 87 ? 1.657 4.439 4.034 1.00 96.38 87 LEU A CA 1
ATOM 704 C C . LEU A 1 87 ? 1.153 3.066 4.495 1.00 96.38 87 LEU A C 1
ATOM 706 O O . LEU A 1 87 ? 0.576 2.958 5.577 1.00 96.38 87 LEU A O 1
ATOM 710 N N . ILE A 1 88 ? 1.440 2.000 3.736 1.00 96.88 88 ILE A N 1
ATOM 711 C CA . ILE A 1 88 ? 1.081 0.622 4.112 1.00 96.88 88 ILE A CA 1
ATOM 712 C C . ILE A 1 88 ? 1.667 0.274 5.484 1.00 96.88 88 ILE A C 1
ATOM 714 O O . ILE A 1 88 ? 0.953 -0.228 6.350 1.00 96.88 88 ILE A O 1
ATOM 718 N N . ASN A 1 89 ? 2.950 0.571 5.712 1.00 97.19 89 ASN A N 1
ATOM 719 C CA . ASN A 1 89 ? 3.594 0.326 7.002 1.00 97.19 89 ASN A CA 1
ATOM 720 C C . ASN A 1 89 ? 2.930 1.108 8.143 1.00 97.19 89 ASN A C 1
ATOM 722 O O . ASN A 1 89 ? 2.815 0.594 9.256 1.00 97.19 89 ASN A O 1
ATOM 726 N N . SER A 1 90 ? 2.503 2.342 7.887 1.00 96.81 90 SER A N 1
ATOM 727 C CA . SER A 1 90 ? 1.866 3.190 8.895 1.00 96.81 90 SER A CA 1
ATOM 728 C C . SER A 1 90 ? 0.473 2.667 9.262 1.00 96.81 90 SER A C 1
ATOM 730 O O . SER A 1 90 ? 0.180 2.505 10.446 1.00 96.81 90 SER A O 1
ATOM 732 N N . TYR A 1 91 ? -0.342 2.282 8.275 1.00 97.44 91 TYR A N 1
ATOM 733 C CA . TYR A 1 91 ? -1.633 1.632 8.517 1.00 97.44 91 TYR A CA 1
ATOM 734 C C . TYR A 1 91 ? -1.502 0.255 9.182 1.00 97.44 91 TYR A C 1
ATOM 736 O O . TYR A 1 91 ? -2.295 -0.080 10.067 1.00 97.44 91 TYR A O 1
ATOM 744 N N . ALA A 1 92 ? -0.483 -0.531 8.823 1.00 97.12 92 ALA A N 1
ATOM 745 C CA . ALA A 1 92 ? -0.228 -1.828 9.447 1.00 97.12 92 ALA A CA 1
ATOM 746 C C . ALA A 1 92 ? 0.119 -1.685 10.939 1.00 97.12 92 ALA A C 1
ATOM 748 O O . ALA A 1 92 ? -0.366 -2.4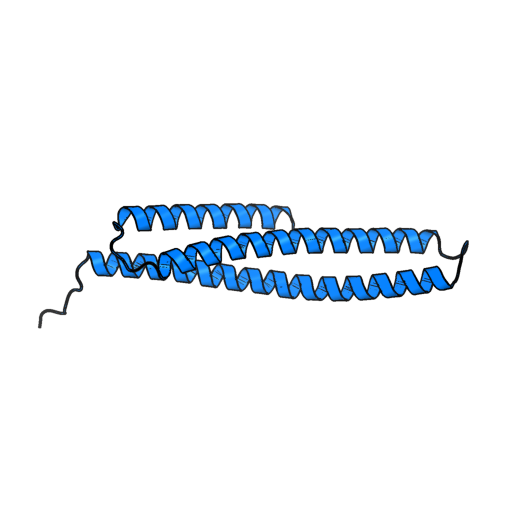61 11.757 1.00 97.12 92 ALA A O 1
ATOM 749 N N . ARG A 1 93 ? 0.887 -0.653 11.320 1.00 97.19 93 ARG A N 1
ATOM 750 C CA . ARG A 1 93 ? 1.193 -0.361 12.734 1.00 97.19 93 ARG A CA 1
ATOM 751 C C . ARG A 1 93 ? -0.064 -0.071 13.551 1.00 97.19 93 ARG A C 1
ATOM 753 O O . ARG A 1 93 ? -0.189 -0.603 14.649 1.00 97.19 93 ARG A O 1
ATOM 760 N N . ILE A 1 94 ? -0.991 0.731 13.021 1.00 95.50 94 ILE A N 1
ATOM 761 C CA . ILE A 1 94 ? -2.269 0.993 13.702 1.00 95.50 94 ILE A CA 1
ATOM 762 C C . ILE A 1 94 ? -3.115 -0.282 13.769 1.00 95.50 94 ILE A C 1
ATOM 764 O O . ILE A 1 94 ? -3.703 -0.567 14.808 1.00 95.50 94 ILE A O 1
ATOM 768 N N . SER A 1 95 ? -3.132 -1.082 12.701 1.00 95.25 95 SER A N 1
ATOM 769 C CA . SER A 1 95 ? -3.837 -2.370 12.693 1.00 95.25 95 SER A CA 1
ATOM 770 C C . SER A 1 95 ? -3.343 -3.282 13.823 1.00 95.25 95 SER A C 1
ATOM 772 O O . SER A 1 95 ? -4.159 -3.814 14.567 1.00 95.25 95 SER A O 1
ATOM 774 N N . SER A 1 96 ? -2.025 -3.370 14.041 1.00 93.94 96 SER A N 1
ATOM 775 C CA . SER A 1 96 ? -1.455 -4.114 15.174 1.00 93.94 96 SER A CA 1
ATOM 776 C C . SER A 1 96 ? -1.794 -3.508 16.539 1.00 93.94 96 SER A C 1
ATOM 778 O O . SER A 1 96 ? -1.977 -4.247 17.502 1.00 93.94 96 SER A O 1
ATOM 780 N N . MET A 1 97 ? -1.900 -2.178 16.655 1.00 93.06 97 MET A N 1
ATOM 781 C CA . MET A 1 97 ? -2.373 -1.547 17.898 1.00 93.06 97 MET A CA 1
ATOM 782 C C . MET A 1 97 ? -3.814 -1.957 18.217 1.00 93.06 97 MET A C 1
ATOM 784 O O . MET A 1 97 ? -4.122 -2.250 19.369 1.00 93.06 97 MET A O 1
ATOM 788 N N . ILE A 1 98 ? -4.678 -2.007 17.200 1.00 92.38 98 ILE A N 1
ATOM 789 C CA . ILE A 1 98 ? -6.063 -2.459 17.347 1.00 92.38 98 ILE A CA 1
ATOM 790 C C . ILE A 1 98 ? -6.123 -3.941 17.731 1.00 92.38 98 ILE A C 1
ATOM 792 O O . ILE A 1 98 ? -6.866 -4.286 18.645 1.00 92.38 98 ILE A O 1
ATOM 796 N N . GLU A 1 99 ? -5.343 -4.805 17.075 1.00 90.75 99 GLU A N 1
ATOM 797 C CA . GLU A 1 99 ? -5.267 -6.237 17.409 1.00 90.75 99 GLU A CA 1
ATOM 798 C C . GLU A 1 99 ? -4.920 -6.438 18.886 1.00 90.75 99 GLU A C 1
ATOM 800 O O . GLU A 1 99 ? -5.642 -7.139 19.594 1.00 90.75 99 GLU A O 1
ATOM 805 N N . ILE A 1 100 ? -3.892 -5.738 19.381 1.00 88.44 100 ILE A N 1
ATOM 806 C CA . ILE A 1 100 ? -3.508 -5.787 20.796 1.00 88.44 100 ILE A CA 1
ATOM 807 C C . ILE A 1 100 ? -4.672 -5.337 21.685 1.00 88.44 100 ILE A C 1
ATOM 809 O O . ILE A 1 100 ? -5.018 -6.041 22.628 1.00 88.44 100 ILE A O 1
ATOM 813 N N . GLU A 1 101 ? -5.299 -4.192 21.399 1.00 86.81 101 GLU A N 1
ATOM 814 C CA . GLU A 1 101 ? -6.395 -3.665 22.225 1.00 86.81 101 GLU A CA 1
ATOM 815 C C . GLU A 1 101 ? -7.616 -4.607 22.250 1.00 86.81 101 GLU A C 1
ATOM 817 O O . GLU A 1 101 ? -8.266 -4.762 23.283 1.00 86.81 101 GLU A O 1
ATOM 822 N N . VAL A 1 102 ? -7.922 -5.282 21.137 1.00 86.06 102 VAL A N 1
ATOM 823 C CA . VAL A 1 102 ? -9.039 -6.237 21.046 1.00 86.06 102 VAL A CA 1
ATOM 824 C C . VAL A 1 102 ? -8.734 -7.552 21.777 1.00 86.06 102 VAL A C 1
ATOM 826 O O . VAL A 1 102 ? -9.635 -8.106 22.425 1.00 86.06 102 VAL A O 1
ATOM 829 N N . GLU A 1 103 ? -7.494 -8.045 21.677 1.00 81.62 103 GLU A N 1
ATOM 830 C CA . GLU A 1 103 ? -7.021 -9.298 22.285 1.00 81.62 103 GLU A CA 1
ATOM 831 C C . GLU A 1 103 ? -6.693 -9.176 23.780 1.00 81.62 103 GLU A C 1
ATOM 833 O O . GLU A 1 103 ? -6.673 -10.187 24.485 1.00 81.62 103 GLU A O 1
ATOM 838 N N . MET A 1 104 ? -6.470 -7.962 24.293 1.00 77.81 104 MET A N 1
ATOM 839 C CA . MET A 1 104 ? -6.243 -7.721 25.720 1.00 77.81 104 MET A CA 1
ATOM 840 C C . MET A 1 104 ? -7.442 -8.212 26.552 1.00 77.81 104 MET A C 1
ATOM 842 O O . MET A 1 104 ? -8.563 -7.700 26.457 1.00 77.81 104 MET A O 1
ATOM 846 N N . ASP A 1 105 ? -7.201 -9.225 27.391 1.00 56.41 105 ASP A N 1
ATOM 847 C CA . ASP A 1 105 ? -8.221 -9.843 28.240 1.00 56.41 105 ASP A CA 1
ATOM 848 C C . ASP A 1 105 ? -8.626 -8.857 29.356 1.00 56.41 105 ASP A C 1
ATOM 850 O O . ASP A 1 105 ? -7.844 -8.464 30.226 1.00 56.41 105 ASP A O 1
ATOM 854 N N . THR A 1 106 ? -9.857 -8.362 29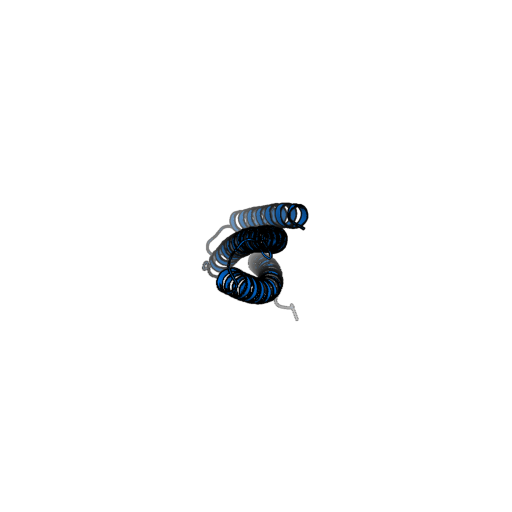.257 1.00 60.06 106 THR A N 1
ATOM 855 C CA . THR A 1 106 ? -10.357 -7.130 29.885 1.00 60.06 106 THR A CA 1
ATOM 856 C C . THR A 1 106 ? -10.377 -7.155 31.422 1.00 60.06 106 THR A C 1
ATOM 858 O O . THR A 1 106 ? -11.347 -7.603 32.028 1.00 60.06 106 THR A O 1
ATOM 861 N N . ASN A 1 107 ? -9.352 -6.556 32.042 1.00 54.66 107 ASN A N 1
ATOM 862 C CA . ASN A 1 107 ? -9.390 -5.911 33.373 1.00 54.66 107 ASN A CA 1
ATOM 863 C C . ASN A 1 107 ? -9.048 -4.403 33.300 1.00 54.66 107 ASN A C 1
ATOM 865 O O . ASN A 1 107 ? -8.791 -3.764 34.318 1.00 54.66 107 ASN A O 1
ATOM 869 N N . VAL A 1 108 ? -9.019 -3.839 32.091 1.00 60.47 108 VAL A N 1
ATOM 870 C CA . VAL A 1 108 ? -8.736 -2.423 31.826 1.00 60.47 108 VAL A CA 1
ATOM 871 C C . VAL A 1 108 ? -9.987 -1.595 32.131 1.00 60.47 108 VAL A C 1
ATOM 873 O O . VAL A 1 108 ? -11.111 -2.014 31.835 1.00 60.47 108 VAL A O 1
ATOM 876 N N . LEU A 1 109 ? -9.818 -0.430 32.764 1.00 61.75 109 LEU A N 1
ATOM 877 C CA . LEU A 1 109 ? -10.945 0.452 33.065 1.00 61.75 109 LEU A CA 1
ATOM 878 C C . LEU A 1 109 ? -11.581 0.918 31.749 1.00 61.75 109 LEU A C 1
ATOM 880 O O . LEU A 1 109 ? -10.878 1.326 30.831 1.00 61.75 109 LEU A O 1
ATOM 884 N N . ALA A 1 110 ? -12.915 0.928 31.657 1.00 65.50 110 ALA A N 1
ATOM 885 C CA . ALA A 1 110 ? -13.623 1.354 30.440 1.00 65.50 110 ALA A CA 1
ATOM 886 C C . ALA A 1 110 ? -13.187 2.751 29.939 1.00 65.50 110 ALA A C 1
ATOM 888 O O . ALA A 1 110 ? -13.200 3.014 28.739 1.00 65.50 110 ALA A O 1
ATOM 889 N N . ALA A 1 111 ? -12.747 3.626 30.850 1.00 64.56 111 ALA A N 1
ATOM 890 C CA . ALA A 1 111 ? -12.187 4.936 30.526 1.00 64.56 111 ALA A CA 1
ATOM 891 C C . ALA A 1 111 ? -10.822 4.863 29.809 1.00 64.56 111 ALA A C 1
ATOM 893 O O . ALA A 1 111 ? -10.581 5.641 28.892 1.00 64.56 111 ALA A O 1
ATOM 894 N N . GLU A 1 112 ? -9.950 3.925 30.188 1.00 68.50 112 GLU A N 1
ATOM 895 C CA . GLU A 1 112 ? -8.646 3.717 29.540 1.00 68.50 112 GLU A CA 1
ATOM 896 C C . GLU A 1 112 ? -8.835 3.152 28.128 1.00 68.50 112 GLU A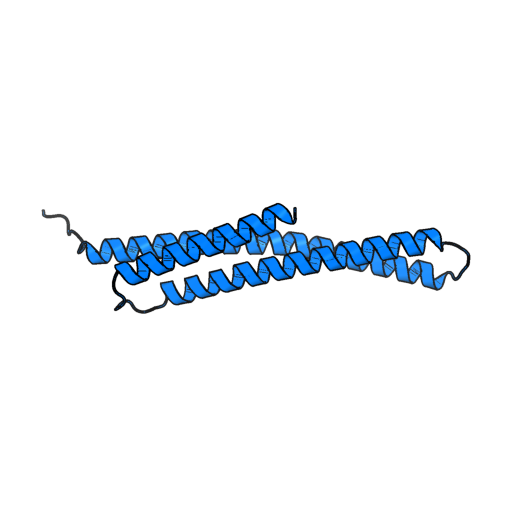 C 1
ATOM 898 O O . GLU A 1 112 ? -8.273 3.687 27.176 1.00 68.50 112 GLU A O 1
ATOM 903 N N . ALA A 1 113 ? -9.723 2.165 27.970 1.00 72.19 113 ALA A N 1
ATOM 904 C CA . ALA A 1 113 ? -10.075 1.622 26.657 1.00 72.19 113 ALA A CA 1
ATOM 905 C C . ALA A 1 113 ? -10.687 2.699 25.738 1.00 72.19 113 ALA A C 1
ATOM 907 O O . ALA A 1 113 ? -10.317 2.813 24.573 1.00 72.19 113 ALA A O 1
ATOM 908 N N . THR A 1 114 ? -11.569 3.556 26.270 1.00 76.50 114 THR A N 1
ATOM 909 C CA . THR A 1 114 ? -12.146 4.679 25.504 1.00 76.50 114 THR A CA 1
ATOM 910 C C . THR A 1 114 ? -11.066 5.673 25.066 1.00 76.50 114 THR A C 1
ATOM 912 O O . THR A 1 114 ? -11.036 6.081 23.906 1.00 76.50 114 THR A O 1
ATOM 915 N N . SER A 1 115 ? -10.130 6.016 25.957 1.00 82.25 115 SER A N 1
ATOM 916 C CA . SER A 1 115 ? -9.003 6.891 25.619 1.00 82.25 115 SER A CA 1
ATOM 917 C C . SER A 1 115 ? -8.114 6.294 24.522 1.00 82.25 115 SER A C 1
ATOM 919 O O . SER A 1 115 ? -7.651 7.026 23.648 1.00 82.25 115 SER A O 1
ATOM 921 N N . ASN A 1 116 ? -7.870 4.981 24.541 1.00 84.62 116 ASN A N 1
ATOM 922 C CA . ASN A 1 116 ? -7.069 4.310 23.514 1.00 84.62 116 ASN A CA 1
ATOM 923 C C . ASN A 1 116 ? -7.765 4.336 22.148 1.00 84.62 116 ASN A C 1
ATOM 925 O O . ASN A 1 116 ? -7.122 4.626 21.139 1.00 84.62 116 ASN A O 1
ATOM 929 N N . VAL A 1 117 ? -9.084 4.126 22.114 1.00 87.56 117 VAL A N 1
ATOM 930 C CA . VAL A 1 117 ? -9.895 4.237 20.889 1.00 87.56 117 VAL A CA 1
ATOM 931 C C . VAL A 1 117 ? -9.803 5.638 20.280 1.00 87.56 117 VAL A C 1
ATOM 933 O O . VAL A 1 117 ? -9.657 5.770 19.064 1.00 87.56 117 VAL A O 1
ATOM 936 N N . GLU A 1 118 ? -9.851 6.693 21.098 1.00 88.94 118 GLU A N 1
ATOM 937 C CA . GLU A 1 118 ? -9.697 8.077 20.626 1.00 88.94 118 GLU A CA 1
ATOM 938 C C . GLU A 1 118 ? -8.298 8.343 20.052 1.00 88.94 118 GLU A C 1
ATOM 940 O O . GLU A 1 118 ? -8.163 9.001 19.016 1.00 88.94 118 GLU A O 1
ATOM 945 N N . ILE A 1 119 ? -7.252 7.805 20.688 1.00 91.12 119 ILE A N 1
ATOM 946 C CA . ILE A 1 119 ? -5.871 7.907 20.197 1.00 91.12 119 ILE A CA 1
ATOM 947 C C . ILE A 1 119 ? -5.734 7.209 18.841 1.00 91.12 119 ILE A C 1
ATOM 949 O O . ILE A 1 119 ? -5.180 7.800 17.912 1.00 91.12 119 ILE A O 1
ATOM 953 N N . ILE A 1 120 ? -6.263 5.990 18.710 1.00 92.62 120 ILE A N 1
ATOM 954 C CA . ILE A 1 120 ? -6.253 5.225 17.458 1.00 92.62 120 ILE A CA 1
ATOM 955 C C . ILE A 1 120 ? -6.997 6.002 16.369 1.00 92.62 120 ILE A C 1
ATOM 957 O O . ILE A 1 120 ? -6.435 6.241 15.302 1.00 92.62 120 ILE A O 1
ATOM 961 N N . ALA A 1 121 ? -8.209 6.489 16.650 1.00 93.06 121 ALA A N 1
ATOM 962 C CA . ALA A 1 121 ? -8.989 7.278 15.698 1.00 93.06 121 ALA A CA 1
ATOM 963 C C . ALA A 1 121 ? -8.231 8.528 15.218 1.00 93.06 121 ALA A C 1
ATOM 965 O O . ALA A 1 121 ? -8.227 8.844 14.028 1.00 93.06 121 ALA A O 1
ATOM 966 N N . LYS A 1 122 ? -7.535 9.219 16.129 1.00 95.06 122 LYS A N 1
ATOM 967 C CA . LYS A 1 122 ? -6.713 10.382 15.785 1.00 95.06 122 LYS A CA 1
ATOM 968 C C . LYS A 1 122 ? -5.524 10.012 14.899 1.00 95.06 122 LYS A C 1
ATOM 970 O O . LYS A 1 122 ? -5.234 10.739 13.953 1.00 95.06 122 LYS A O 1
ATOM 975 N N . GLN A 1 123 ? -4.837 8.909 15.188 1.00 95.44 123 GLN A N 1
ATOM 976 C CA . GLN A 1 123 ? -3.714 8.452 14.365 1.00 95.44 123 GLN A CA 1
ATOM 977 C C . GLN A 1 123 ? -4.168 8.034 12.963 1.00 95.44 123 GLN A C 1
ATOM 979 O O . GLN A 1 123 ? -3.503 8.374 11.987 1.00 95.44 123 GLN A O 1
ATOM 984 N N . ILE A 1 124 ? -5.319 7.363 12.851 1.00 94.50 124 ILE A N 1
ATOM 985 C CA . ILE A 1 124 ? -5.935 7.031 11.560 1.00 94.50 124 ILE A CA 1
ATOM 986 C C . ILE A 1 124 ? -6.168 8.309 10.752 1.00 94.50 124 ILE A C 1
ATOM 988 O O . ILE A 1 124 ? -5.713 8.405 9.615 1.00 94.50 124 ILE A O 1
ATOM 992 N N . GLN A 1 125 ? -6.815 9.306 11.360 1.00 95.06 125 GLN A N 1
ATOM 993 C CA . GLN A 1 125 ? -7.111 10.576 10.703 1.00 95.06 125 GLN A CA 1
ATOM 994 C C . GLN A 1 125 ? -5.836 11.276 10.203 1.00 95.06 125 GLN A C 1
ATOM 996 O O . GLN A 1 125 ? -5.801 11.761 9.077 1.00 95.06 125 GLN A O 1
ATOM 1001 N N . GLN A 1 126 ? -4.769 11.278 11.005 1.00 94.50 126 GLN A N 1
ATOM 1002 C CA . GLN A 1 126 ? -3.487 11.876 10.619 1.00 94.50 126 GLN A CA 1
ATOM 1003 C C . GLN A 1 126 ? -2.846 11.181 9.413 1.00 94.50 126 GLN A C 1
ATOM 1005 O O . GLN A 1 126 ? -2.325 11.858 8.531 1.00 94.50 126 GLN A O 1
ATOM 1010 N N . ILE A 1 127 ? -2.875 9.845 9.350 1.00 93.88 127 ILE A N 1
ATOM 1011 C CA . ILE A 1 127 ? -2.322 9.121 8.195 1.00 93.88 127 ILE A CA 1
ATOM 1012 C C . ILE A 1 127 ? -3.185 9.354 6.954 1.00 93.88 127 ILE A C 1
ATOM 1014 O O . ILE A 1 127 ? -2.636 9.582 5.882 1.00 93.88 127 ILE A O 1
ATOM 1018 N N . MET A 1 128 ? -4.513 9.363 7.091 1.00 92.44 128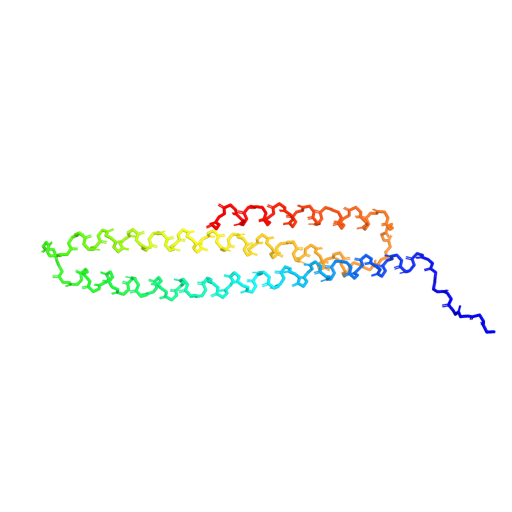 MET A N 1
ATOM 1019 C CA . MET A 1 128 ? -5.411 9.653 5.968 1.00 92.44 128 MET A CA 1
ATOM 1020 C C . MET A 1 128 ? -5.202 11.067 5.411 1.00 92.44 128 MET A C 1
ATOM 1022 O O . MET A 1 128 ? -5.287 11.282 4.205 1.00 92.44 128 MET A O 1
ATOM 1026 N N . GLU A 1 129 ? -4.908 12.046 6.267 1.00 92.88 129 GLU A N 1
ATOM 1027 C CA . GLU A 1 129 ? -4.533 13.393 5.829 1.00 92.88 129 GLU A CA 1
ATOM 1028 C C . GLU A 1 129 ? -3.215 13.400 5.052 1.00 92.88 129 GLU A C 1
ATOM 1030 O O . GLU A 1 129 ? -3.135 14.061 4.020 1.00 92.88 129 GLU A O 1
ATOM 1035 N N . LEU A 1 130 ? -2.206 12.648 5.505 1.00 90.31 130 LEU A N 1
ATOM 1036 C CA . LEU A 1 130 ? -0.939 12.505 4.780 1.00 90.31 130 LEU A CA 1
ATOM 1037 C C . LEU A 1 130 ? -1.139 11.833 3.421 1.00 90.31 130 LEU A C 1
ATOM 1039 O O . LEU A 1 130 ? -0.616 12.312 2.423 1.00 90.31 130 LEU A O 1
ATOM 1043 N N . GLU A 1 131 ? -1.936 10.772 3.372 1.00 89.56 131 GLU A N 1
ATOM 1044 C CA . GLU A 1 131 ? -2.253 10.061 2.139 1.00 89.56 131 GLU A CA 1
ATOM 1045 C C . GLU A 1 131 ? -2.942 10.965 1.105 1.00 89.56 131 GLU A C 1
ATOM 1047 O O . GLU A 1 131 ? -2.542 10.982 -0.055 1.00 89.56 131 GLU A O 1
ATOM 1052 N N . ASN A 1 132 ? -3.906 11.789 1.527 1.00 88.31 132 ASN A N 1
ATOM 1053 C CA . ASN A 1 132 ? -4.565 12.758 0.643 1.00 88.31 132 ASN A CA 1
ATOM 1054 C C . ASN A 1 132 ? -3.627 13.862 0.124 1.00 88.31 132 ASN A C 1
ATOM 1056 O O . ASN A 1 132 ? -3.958 14.525 -0.855 1.00 88.31 132 ASN A O 1
ATOM 1060 N N . LEU A 1 133 ? -2.505 14.124 0.801 1.00 82.00 133 LEU A N 1
ATOM 1061 C CA . LEU A 1 133 ? -1.493 15.081 0.341 1.00 82.00 133 LEU A CA 1
ATOM 1062 C C . LEU A 1 133 ? -0.499 14.451 -0.649 1.00 82.00 133 LEU A C 1
ATOM 1064 O O . LEU A 1 133 ? 0.221 15.190 -1.324 1.00 82.00 133 LEU A O 1
ATOM 1068 N N . GLU A 1 134 ? -0.424 13.118 -0.699 1.00 69.88 134 GLU A N 1
ATOM 1069 C CA . GLU A 1 134 ? 0.444 12.362 -1.608 1.00 69.88 134 GLU A CA 1
ATOM 1070 C C . GLU A 1 134 ? -0.241 11.978 -2.935 1.00 69.88 134 GLU A C 1
ATOM 1072 O O . GLU A 1 134 ? 0.469 11.701 -3.908 1.00 69.88 134 GLU A O 1
ATOM 1077 N N . GLU A 1 135 ? -1.582 11.977 -2.988 1.00 59.16 135 GLU A N 1
ATOM 1078 C CA . GLU A 1 135 ? -2.396 11.853 -4.219 1.00 59.16 135 GLU A CA 1
ATOM 1079 C C . GLU A 1 135 ? -2.456 13.165 -5.031 1.00 59.16 135 GLU A C 1
ATOM 1081 O O . GLU A 1 135 ? -2.328 13.079 -6.279 1.00 59.16 135 GLU A O 1
#

Secondary structure (DSSP, 8-state):
----PPPHHHHHHHHHHHHHHHHHHHHHHHHHHHHHHHHHHHHHHHHHHHHHHHHHHH-SSTTHHHHHHHHHHHHHHHHHHHHHHHHHHHHHHHHHHHHHHHHS-S-S-HHHHHHHHHHHHHHHHHHHHHHHHH-

Foldseek 3Di:
DPDDDDDPVVVLVVVLLVLLVVLLVVLVVVLVVLVVVLVVLVVVLVVLVVVLVVVVVVDPDPCPVVNVVSVVVNVVSVVLSVVSVVLSVLSVVLSVLSVCLNPPPDPDDSVVSVVSSVVSVVSVVVSVVVVVVSD

Solvent-accessible surface area (backbone atoms only — not comparable to full-atom values): 7634 Å² total; per-residue (Å²): 136,83,77,85,74,71,58,67,72,57,53,54,53,50,52,53,45,52,52,46,51,54,53,40,55,52,43,53,52,52,42,48,54,53,48,58,52,45,51,54,49,52,55,51,44,54,53,49,52,54,51,50,52,55,53,60,74,71,41,84,77,64,58,57,72,56,51,56,50,49,51,52,52,46,52,51,50,55,50,53,48,48,54,51,53,52,52,41,53,52,48,50,52,52,42,52,52,44,51,51,64,65,66,51,82,86,81,71,54,72,67,58,57,51,53,51,52,53,52,50,53,50,53,52,52,54,51,53,54,53,52,67,71,72,110

pLDDT: mean 86.72, std 13.2, range [46.22, 97.81]